Protein AF-A0A4S5C0P7-F1 (afdb_monomer_lite)

InterPro domains:
  IPR002525 Transposase IS110-like, N-terminal [PF01548] (2-71)
  IPR036291 NAD(P)-binding domain superfamily [SSF51735] (13-65)

Foldseek 3Di:
DVVVVVCVVPDAAEAEFEPCVPPCVVVCVVCVVVNHFYFHDYDPDPVVDVPPDDDPVVVRVVRVVCGVVVVRPHRRDD

Organism: Aeromonas veronii (NCBI:txid654)

Sequence (78 aa):
RLVTWANSFGCLKRAGVEGTGTYGAGLASVLRKHGIEVFEVNRPDRSKRRLQGKSDPTDAESAARSVLSGSANAIAKT

pLDDT: mean 75.63, std 12.85, range [48.41, 90.81]

Radius of gyration: 12.86 Å; chains: 1; bounding box: 34×25×32 Å

Structure (mmCIF, N/CA/C/O backbone):
data_AF-A0A4S5C0P7-F1
#
_entry.id   AF-A0A4S5C0P7-F1
#
loop_
_atom_site.group_PDB
_atom_site.id
_atom_site.type_symbol
_atom_site.label_atom_id
_atom_site.label_alt_id
_atom_site.label_comp_id
_atom_site.label_asym_id
_atom_site.label_entity_id
_atom_site.label_seq_id
_atom_site.pdbx_PDB_ins_code
_atom_site.Cartn_x
_atom_site.Cartn_y
_atom_site.Cartn_z
_atom_site.occupancy
_atom_site.B_iso_or_equiv
_atom_site.auth_seq_id
_atom_site.auth_comp_id
_atom_site.auth_asym_id
_atom_site.auth_atom_id
_atom_site.pdbx_PDB_model_num
ATOM 1 N N . ARG A 1 1 ? -9.760 11.228 -1.904 1.00 76.44 1 ARG A N 1
ATOM 2 C CA . ARG A 1 1 ? -10.178 10.818 -3.271 1.00 76.44 1 ARG A CA 1
ATOM 3 C C . ARG A 1 1 ? -9.738 9.388 -3.598 1.00 76.44 1 ARG A C 1
ATOM 5 O O . ARG A 1 1 ? -10.615 8.582 -3.855 1.00 76.44 1 ARG A O 1
ATOM 12 N N . LEU A 1 2 ? -8.446 9.038 -3.498 1.00 82.56 2 LEU A N 1
ATOM 13 C CA . LEU A 1 2 ? -7.974 7.663 -3.753 1.00 82.56 2 LEU A CA 1
ATOM 14 C C . LEU A 1 2 ? -8.557 6.619 -2.786 1.00 82.56 2 LEU A C 1
ATOM 16 O O . LEU A 1 2 ? -9.128 5.636 -3.232 1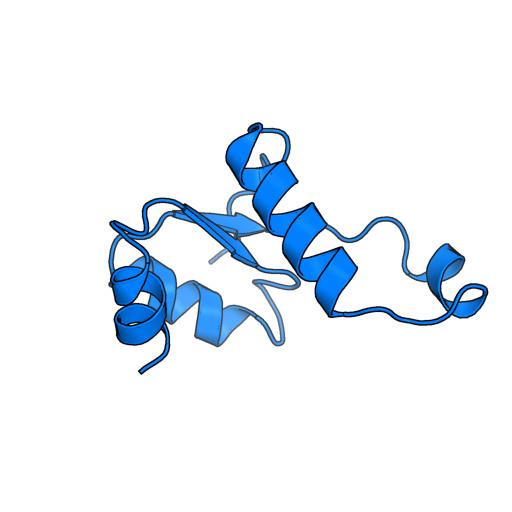.00 82.56 2 LEU A O 1
ATOM 20 N N . VAL A 1 3 ? -8.447 6.840 -1.473 1.00 83.12 3 VAL A N 1
ATOM 21 C CA . VAL A 1 3 ? -8.939 5.882 -0.463 1.00 83.12 3 VAL A CA 1
ATOM 22 C C . VAL A 1 3 ? -10.455 5.703 -0.550 1.00 83.12 3 VAL A C 1
ATOM 24 O O . VAL A 1 3 ? -10.955 4.595 -0.420 1.00 83.12 3 VAL A O 1
ATOM 27 N N . THR A 1 4 ? -11.190 6.779 -0.825 1.00 86.81 4 THR A N 1
ATOM 28 C CA . THR A 1 4 ? -12.642 6.741 -1.045 1.00 86.81 4 THR A CA 1
ATOM 29 C C . THR A 1 4 ? -13.008 5.898 -2.265 1.00 86.81 4 THR A C 1
ATOM 31 O O . THR A 1 4 ? -13.898 5.063 -2.176 1.00 86.81 4 THR A O 1
ATOM 34 N N . TRP A 1 5 ? -12.300 6.084 -3.384 1.00 89.88 5 TRP A N 1
ATOM 35 C CA . TRP A 1 5 ? -12.481 5.277 -4.592 1.00 89.88 5 TRP A CA 1
ATOM 36 C C . TRP A 1 5 ? -12.110 3.812 -4.352 1.00 89.88 5 TRP A C 1
ATOM 38 O O . TRP A 1 5 ? -12.876 2.925 -4.687 1.00 89.88 5 TRP A O 1
ATOM 48 N N . ALA A 1 6 ? -10.984 3.532 -3.698 1.00 85.94 6 ALA A N 1
ATOM 49 C CA . ALA A 1 6 ? -10.598 2.154 -3.416 1.00 85.94 6 ALA A CA 1
ATOM 50 C C . ALA A 1 6 ? -11.615 1.453 -2.497 1.00 85.94 6 ALA A C 1
ATOM 52 O O . ALA A 1 6 ? -11.932 0.286 -2.707 1.00 85.94 6 ALA A O 1
ATOM 53 N N . ASN A 1 7 ? -12.193 2.184 -1.536 1.00 86.69 7 ASN A N 1
ATOM 54 C CA . ASN A 1 7 ? -13.249 1.652 -0.678 1.00 86.69 7 ASN A CA 1
ATOM 55 C C . ASN A 1 7 ? -14.598 1.451 -1.391 1.00 86.69 7 ASN A C 1
ATOM 57 O O . ASN A 1 7 ? -15.441 0.722 -0.873 1.00 86.69 7 ASN A O 1
ATOM 61 N N . SER A 1 8 ? -14.827 2.028 -2.581 1.00 90.81 8 SER A N 1
ATOM 62 C CA . SER A 1 8 ? -16.042 1.715 -3.351 1.00 90.81 8 SER A CA 1
ATOM 63 C C . SER A 1 8 ? -16.031 0.292 -3.917 1.00 90.81 8 SER A C 1
ATOM 65 O O . SER A 1 8 ? -17.081 -0.208 -4.304 1.00 90.81 8 SER A O 1
ATOM 67 N N . PHE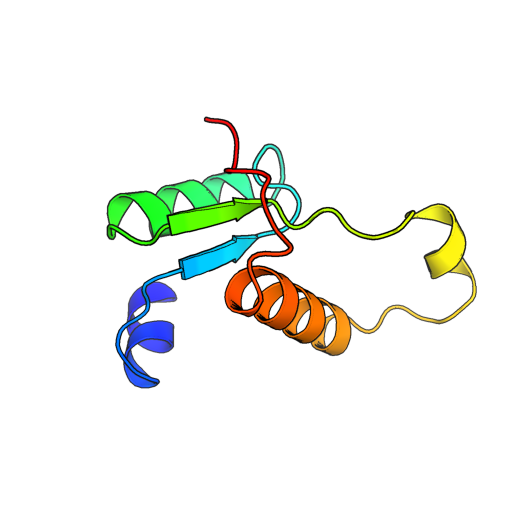 A 1 9 ? -14.868 -0.368 -3.951 1.00 85.06 9 PHE A N 1
ATOM 68 C CA . PHE A 1 9 ? -14.726 -1.774 -4.350 1.00 85.06 9 PHE A CA 1
ATOM 69 C C . PHE A 1 9 ? -14.771 -2.750 -3.162 1.00 85.06 9 PHE A C 1
ATOM 71 O O . PHE A 1 9 ? -14.626 -3.954 -3.357 1.00 85.06 9 PHE A O 1
ATOM 78 N N . GLY A 1 10 ? -14.966 -2.254 -1.935 1.00 86.62 10 GLY A N 1
ATOM 79 C CA . GLY A 1 10 ? -15.012 -3.058 -0.712 1.00 86.62 10 GLY A CA 1
ATOM 80 C C . GLY A 1 10 ? -14.140 -2.488 0.405 1.00 86.62 10 GLY A C 1
ATOM 81 O O . GLY A 1 10 ? -13.562 -1.416 0.282 1.00 86.62 10 GLY A O 1
ATOM 82 N N . CYS A 1 11 ? -14.025 -3.205 1.526 1.00 86.00 11 CYS A N 1
ATOM 83 C CA . CYS A 1 11 ? -13.203 -2.745 2.646 1.00 86.00 11 CYS A CA 1
ATOM 84 C C . CYS A 1 11 ? -11.711 -2.940 2.341 1.00 86.00 11 CYS A C 1
ATOM 86 O O . CYS A 1 11 ? -11.200 -4.063 2.372 1.00 86.00 11 CYS A O 1
ATOM 88 N N . LEU A 1 12 ? -11.002 -1.842 2.076 1.00 85.69 12 LEU A N 1
ATOM 89 C CA . LEU A 1 12 ? -9.566 -1.888 1.830 1.00 85.69 12 LEU A CA 1
ATOM 90 C C . LEU A 1 12 ? -8.818 -2.131 3.150 1.00 85.69 12 LEU A C 1
ATOM 92 O O . LEU A 1 12 ? -8.775 -1.260 4.013 1.00 85.69 12 LEU A O 1
ATOM 96 N N . LYS A 1 13 ? -8.228 -3.321 3.309 1.00 86.81 13 LYS A N 1
ATOM 97 C CA . LYS A 1 13 ? -7.440 -3.692 4.503 1.00 86.81 13 LYS A CA 1
ATOM 98 C C . LYS A 1 13 ? -5.933 -3.588 4.295 1.00 86.81 13 LYS A C 1
ATOM 100 O O . LYS A 1 13 ? -5.212 -3.203 5.208 1.00 86.81 13 LYS A O 1
ATOM 105 N N . ARG A 1 14 ? -5.461 -3.943 3.099 1.00 87.75 14 ARG A N 1
ATOM 106 C CA . ARG A 1 14 ? -4.037 -4.062 2.767 1.00 87.75 14 ARG A CA 1
ATOM 107 C C . ARG A 1 14 ? -3.776 -3.489 1.379 1.00 87.75 14 ARG A C 1
ATOM 109 O O . ARG A 1 14 ? -4.609 -3.652 0.489 1.00 87.75 14 ARG A O 1
ATOM 116 N N . ALA A 1 15 ? -2.630 -2.849 1.193 1.00 85.81 15 ALA A N 1
ATOM 117 C CA . ALA A 1 15 ? -2.212 -2.254 -0.068 1.00 85.81 15 ALA A CA 1
ATOM 118 C C . ALA A 1 15 ? -0.733 -2.539 -0.348 1.00 85.81 15 ALA A C 1
ATOM 120 O O . ALA A 1 15 ? 0.102 -2.505 0.555 1.00 85.81 15 ALA A O 1
ATOM 121 N N . GLY A 1 16 ? -0.418 -2.792 -1.616 1.00 86.94 16 GLY A N 1
ATOM 122 C CA . GLY A 1 16 ? 0.953 -2.894 -2.105 1.00 86.94 16 GLY A CA 1
ATOM 123 C C . GLY A 1 16 ? 1.378 -1.578 -2.729 1.00 86.94 16 GLY A C 1
ATOM 124 O O . GLY A 1 16 ? 0.698 -1.080 -3.624 1.00 86.94 16 GLY A O 1
ATOM 125 N N . VAL A 1 17 ? 2.485 -1.009 -2.262 1.00 84.38 17 VAL A N 1
ATOM 126 C CA . VAL A 1 17 ? 3.051 0.225 -2.809 1.00 84.38 17 VAL A CA 1
ATOM 127 C C . VAL A 1 17 ? 4.505 -0.029 -3.173 1.00 84.38 17 VAL A C 1
ATOM 129 O O . VAL A 1 17 ? 5.274 -0.583 -2.393 1.00 84.38 17 VAL A O 1
ATOM 132 N N . GLU A 1 18 ? 4.893 0.375 -4.373 1.00 82.69 18 GLU A N 1
ATOM 133 C CA . GLU A 1 18 ? 6.287 0.350 -4.797 1.00 82.69 18 GLU A CA 1
ATOM 134 C C . GLU A 1 18 ? 6.986 1.651 -4.389 1.00 82.69 18 GLU A C 1
ATOM 136 O O . GLU A 1 18 ? 6.430 2.742 -4.538 1.00 82.69 18 GLU A O 1
ATOM 141 N N . GLY A 1 19 ? 8.228 1.549 -3.907 1.00 76.69 19 GLY A N 1
ATOM 142 C CA . GLY A 1 19 ? 9.050 2.721 -3.613 1.00 76.69 19 GLY A CA 1
ATOM 143 C C . GLY A 1 19 ? 8.484 3.546 -2.463 1.00 76.69 19 GLY A C 1
ATOM 144 O O . GLY A 1 19 ? 8.400 4.774 -2.554 1.00 76.69 19 GLY A O 1
ATOM 145 N N . THR A 1 20 ? 8.101 2.878 -1.375 1.00 76.31 20 THR A N 1
ATOM 146 C CA . THR A 1 20 ? 7.457 3.500 -0.210 1.00 76.31 20 THR A CA 1
ATOM 147 C C . THR A 1 20 ? 8.345 4.499 0.526 1.00 76.31 20 THR A C 1
ATOM 149 O O . THR A 1 20 ? 7.820 5.314 1.268 1.00 76.31 20 THR A O 1
ATOM 152 N N . GLY A 1 21 ? 9.660 4.490 0.283 1.00 73.31 21 GLY A N 1
ATOM 153 C CA . GLY A 1 21 ? 10.602 5.510 0.765 1.00 73.31 21 GLY A CA 1
ATOM 154 C C . GLY A 1 21 ? 10.932 6.629 -0.236 1.00 73.31 21 GLY A C 1
ATOM 155 O O . GLY A 1 21 ? 11.788 7.457 0.046 1.00 73.31 21 GLY A O 1
ATOM 156 N N . THR A 1 22 ? 10.317 6.650 -1.426 1.00 75.25 22 THR A N 1
ATOM 157 C CA . THR A 1 22 ? 10.600 7.653 -2.475 1.00 75.25 22 THR A CA 1
ATOM 158 C C . THR A 1 22 ? 9.302 8.276 -3.002 1.00 75.25 22 THR A C 1
ATOM 160 O O . THR A 1 22 ? 8.557 8.884 -2.237 1.00 75.25 22 THR A O 1
ATOM 163 N N . TYR A 1 23 ? 8.975 8.106 -4.284 1.00 73.88 23 TYR A N 1
ATOM 164 C CA . TYR A 1 23 ? 7.743 8.622 -4.890 1.00 73.88 23 TYR A CA 1
ATOM 165 C C . TYR A 1 23 ? 6.469 8.046 -4.245 1.00 73.88 23 TYR A C 1
ATOM 167 O O . TYR A 1 23 ? 5.433 8.708 -4.232 1.00 73.88 23 TYR A O 1
ATOM 175 N N . GLY A 1 24 ? 6.540 6.840 -3.673 1.00 78.69 24 GLY A N 1
ATOM 176 C CA . GLY A 1 24 ? 5.423 6.185 -2.991 1.00 78.69 24 GLY A CA 1
ATOM 177 C C . GLY A 1 24 ? 5.202 6.631 -1.541 1.00 78.69 24 GLY A C 1
ATOM 178 O O . GLY A 1 24 ? 4.196 6.238 -0.952 1.00 78.69 24 GLY A O 1
ATOM 179 N N . ALA A 1 25 ? 6.083 7.450 -0.954 1.00 83.44 25 ALA A N 1
ATOM 180 C CA . ALA A 1 25 ? 6.037 7.779 0.477 1.00 83.44 25 ALA A CA 1
ATOM 181 C C . ALA A 1 25 ? 4.764 8.532 0.888 1.00 83.44 25 ALA A C 1
ATOM 183 O O . ALA A 1 25 ? 4.103 8.172 1.865 1.00 83.44 25 ALA A O 1
ATOM 184 N N . GLY A 1 26 ? 4.359 9.537 0.105 1.00 85.44 26 GLY A N 1
ATOM 185 C CA . GLY A 1 26 ? 3.123 10.280 0.365 1.00 85.44 26 GLY A CA 1
ATOM 186 C C . GLY A 1 26 ? 1.883 9.386 0.281 1.00 85.44 26 GLY A C 1
ATOM 187 O O . GLY A 1 26 ? 0.993 9.461 1.127 1.00 85.44 26 GLY A O 1
ATOM 188 N N . LEU A 1 27 ? 1.862 8.480 -0.699 1.00 86.00 27 LEU A N 1
ATOM 189 C CA . LEU A 1 27 ? 0.783 7.513 -0.877 1.00 86.00 27 LEU A CA 1
ATOM 190 C C . LEU A 1 27 ? 0.720 6.513 0.286 1.00 86.00 27 LEU A C 1
ATOM 192 O O . LEU A 1 27 ? -0.350 6.301 0.859 1.00 86.00 27 LEU A O 1
ATOM 196 N N . ALA A 1 28 ? 1.863 5.948 0.676 1.00 87.19 28 ALA A N 1
ATOM 197 C CA . ALA A 1 28 ? 1.969 5.035 1.808 1.00 87.19 28 ALA A CA 1
ATOM 198 C C . ALA A 1 28 ? 1.518 5.698 3.120 1.00 87.19 28 ALA A C 1
ATOM 200 O O . ALA A 1 28 ? 0.778 5.094 3.897 1.00 87.19 28 ALA A O 1
ATOM 201 N N . SE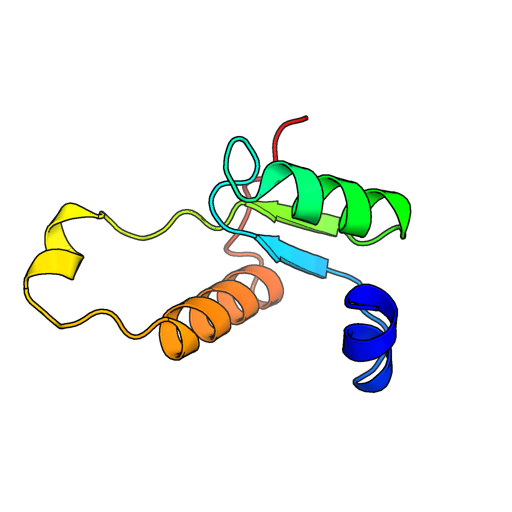R A 1 29 ? 1.896 6.962 3.340 1.00 87.25 29 SER A N 1
ATOM 202 C CA . SER A 1 29 ? 1.480 7.736 4.514 1.00 87.25 29 SER A CA 1
ATOM 203 C C . SER A 1 29 ? -0.037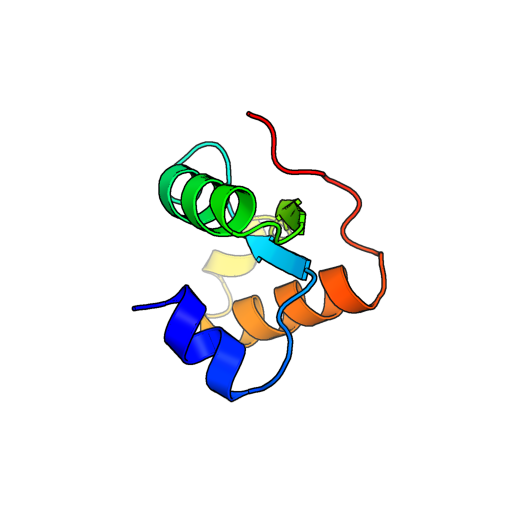 7.938 4.565 1.00 87.25 29 SER A C 1
ATOM 205 O O . SER A 1 29 ? -0.656 7.702 5.603 1.00 87.25 29 SER A O 1
ATOM 207 N N . VAL A 1 30 ? -0.664 8.318 3.445 1.00 89.00 30 VAL A N 1
ATOM 208 C CA . VAL A 1 30 ? -2.124 8.497 3.374 1.00 89.00 30 VAL A CA 1
ATOM 209 C C . VAL A 1 30 ? -2.852 7.184 3.653 1.00 89.00 30 VAL A C 1
ATOM 211 O O . VAL A 1 30 ? -3.774 7.165 4.463 1.00 89.00 30 VAL A O 1
ATOM 214 N N . LEU A 1 31 ? -2.428 6.080 3.035 1.00 88.06 31 LEU A N 1
ATOM 215 C CA . LEU A 1 31 ? -3.040 4.764 3.249 1.00 88.06 31 LEU A CA 1
ATOM 216 C C . LEU A 1 31 ? -2.942 4.334 4.722 1.00 88.06 31 LEU A C 1
ATOM 218 O O . LEU A 1 31 ? -3.947 3.952 5.322 1.00 88.06 31 LEU A O 1
ATOM 222 N N . ARG A 1 32 ? -1.772 4.513 5.344 1.00 86.12 32 ARG A N 1
ATOM 223 C CA . ARG A 1 32 ? -1.566 4.225 6.772 1.00 86.12 32 ARG A CA 1
ATOM 224 C C . ARG A 1 32 ? -2.426 5.070 7.695 1.00 86.12 32 ARG A C 1
ATOM 226 O O . ARG A 1 32 ? -2.996 4.533 8.639 1.00 86.12 32 ARG A O 1
ATOM 233 N N . LYS A 1 33 ? -2.566 6.371 7.421 1.00 89.12 33 LYS A N 1
ATOM 234 C CA . LYS A 1 33 ? -3.444 7.264 8.201 1.00 89.12 33 LYS A CA 1
ATOM 235 C C . LYS A 1 33 ? -4.906 6.814 8.186 1.00 89.12 33 LYS A C 1
ATOM 237 O O . LYS A 1 33 ? -5.641 7.122 9.115 1.00 89.12 33 LYS A O 1
ATOM 242 N N . HIS A 1 34 ? -5.314 6.070 7.161 1.00 88.12 34 HIS A N 1
ATOM 243 C CA . HIS A 1 34 ? -6.642 5.473 7.051 1.00 88.12 34 HIS A CA 1
ATOM 244 C C . HIS A 1 34 ? -6.734 4.042 7.616 1.00 88.12 34 HIS A C 1
ATOM 246 O O . HIS A 1 34 ? -7.748 3.380 7.412 1.00 88.12 34 HIS A O 1
ATOM 252 N N . GLY A 1 35 ? -5.709 3.561 8.329 1.00 87.19 35 GLY A N 1
ATOM 253 C CA . GLY A 1 35 ? -5.697 2.231 8.948 1.00 87.19 35 GLY A CA 1
ATOM 254 C C . GLY A 1 35 ? -5.480 1.081 7.961 1.00 87.19 35 GLY A C 1
ATOM 255 O O . GLY A 1 35 ? -5.802 -0.060 8.277 1.00 87.19 35 GLY A O 1
ATOM 256 N N . ILE A 1 36 ? -4.966 1.374 6.763 1.00 89.25 36 ILE A N 1
ATOM 257 C CA . ILE A 1 36 ? -4.657 0.369 5.743 1.00 89.25 36 ILE A CA 1
ATOM 258 C C . ILE A 1 36 ? -3.203 -0.063 5.918 1.00 89.25 36 ILE A C 1
ATOM 260 O O . ILE A 1 36 ? -2.293 0.772 5.946 1.00 89.25 36 ILE A O 1
ATOM 264 N N . GLU A 1 37 ? -2.970 -1.370 5.994 1.00 88.75 37 GLU A N 1
ATOM 265 C CA . GLU A 1 37 ? -1.617 -1.920 6.031 1.00 88.75 37 GLU A CA 1
ATOM 266 C C . GLU A 1 37 ? -0.943 -1.750 4.669 1.00 88.75 37 GLU A C 1
ATOM 268 O O . GLU A 1 37 ? -1.484 -2.146 3.635 1.00 88.75 37 GLU A O 1
ATOM 273 N N . VAL A 1 38 ? 0.251 -1.162 4.664 1.00 87.75 38 VAL A N 1
ATOM 274 C CA . VAL A 1 38 ? 1.015 -0.913 3.439 1.00 87.75 38 VAL A CA 1
ATOM 275 C C . VAL A 1 38 ? 2.251 -1.796 3.412 1.00 87.75 38 VAL A C 1
ATOM 277 O O . VAL A 1 38 ? 3.119 -1.691 4.286 1.00 87.75 38 VAL A O 1
ATOM 280 N N . PHE A 1 39 ? 2.334 -2.606 2.364 1.00 85.69 39 PHE A N 1
ATOM 281 C CA . PHE A 1 39 ? 3.465 -3.464 2.057 1.00 85.69 39 PHE A CA 1
ATOM 282 C C . PHE A 1 39 ? 4.279 -2.847 0.927 1.00 85.69 39 PHE A C 1
ATOM 284 O O . PHE A 1 39 ? 3.737 -2.436 -0.103 1.00 85.69 39 PHE A O 1
ATOM 291 N N . GLU A 1 40 ? 5.586 -2.785 1.129 1.00 82.44 40 GLU A N 1
ATOM 292 C CA . GLU A 1 40 ? 6.535 -2.433 0.095 1.00 82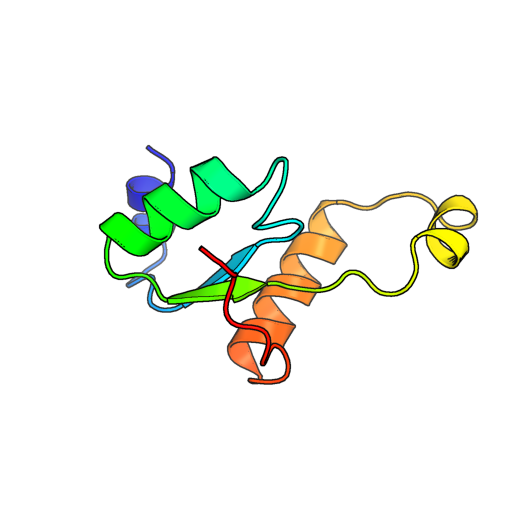.44 40 GLU A CA 1
ATOM 293 C C . GLU A 1 40 ? 6.668 -3.607 -0.869 1.00 82.44 40 GLU A C 1
ATOM 295 O O . GLU A 1 40 ? 7.117 -4.700 -0.515 1.00 82.44 40 GLU A O 1
ATOM 300 N N . VAL A 1 41 ? 6.241 -3.390 -2.108 1.00 79.25 41 VAL A N 1
ATOM 301 C CA . VAL A 1 41 ? 6.353 -4.411 -3.143 1.00 79.25 41 VAL A CA 1
ATOM 302 C C . VAL A 1 41 ? 7.622 -4.131 -3.923 1.00 79.25 41 VAL A C 1
ATOM 304 O O . VAL A 1 41 ? 7.714 -3.157 -4.669 1.00 79.25 41 VAL A O 1
ATOM 307 N N . ASN A 1 42 ? 8.628 -4.976 -3.713 1.00 67.94 42 ASN A N 1
ATOM 308 C CA . ASN A 1 42 ? 9.894 -4.852 -4.413 1.00 67.94 42 ASN A CA 1
ATOM 309 C C . ASN A 1 42 ? 9.701 -5.313 -5.864 1.00 67.94 42 ASN A C 1
ATOM 311 O O . ASN A 1 42 ? 9.259 -6.439 -6.112 1.00 67.94 42 ASN A O 1
ATOM 315 N N . ARG A 1 43 ? 10.000 -4.447 -6.837 1.00 58.81 43 ARG A N 1
ATOM 316 C CA . ARG A 1 43 ? 9.973 -4.853 -8.244 1.00 58.81 43 ARG A CA 1
ATOM 317 C C . ARG A 1 43 ? 11.086 -5.876 -8.481 1.00 58.81 43 ARG A C 1
ATOM 319 O O . ARG A 1 43 ? 12.227 -5.607 -8.106 1.00 58.81 43 ARG A O 1
ATOM 326 N N . PRO A 1 44 ? 10.816 -7.000 -9.169 1.00 52.50 44 PRO A N 1
ATOM 327 C CA . PRO A 1 44 ? 11.897 -7.819 -9.683 1.00 52.50 44 PRO A CA 1
ATOM 328 C C . PRO A 1 44 ? 12.716 -6.967 -10.662 1.00 52.50 44 PRO A C 1
ATOM 330 O O . PRO A 1 44 ? 12.171 -6.363 -11.589 1.00 52.50 44 PRO A O 1
ATOM 333 N N . ASP A 1 45 ? 14.004 -6.876 -10.343 1.00 53.03 45 ASP A N 1
ATOM 334 C CA . ASP A 1 45 ? 15.141 -6.322 -11.076 1.00 53.03 45 ASP A CA 1
ATOM 335 C C . ASP A 1 45 ? 14.823 -5.365 -12.247 1.00 53.03 45 ASP A C 1
ATOM 337 O O . ASP A 1 45 ? 14.433 -5.764 -13.352 1.00 53.03 45 ASP A O 1
ATOM 341 N N . ARG A 1 46 ? 15.086 -4.070 -12.017 1.00 51.97 46 ARG A N 1
ATOM 342 C CA . ARG A 1 46 ? 14.975 -2.975 -13.001 1.00 51.97 46 ARG A CA 1
ATOM 343 C C . ARG A 1 46 ? 15.708 -3.286 -14.317 1.00 51.97 46 ARG A C 1
ATOM 345 O O . ARG A 1 46 ? 15.306 -2.791 -15.370 1.00 51.97 46 ARG A O 1
ATOM 352 N N . SER A 1 47 ? 16.747 -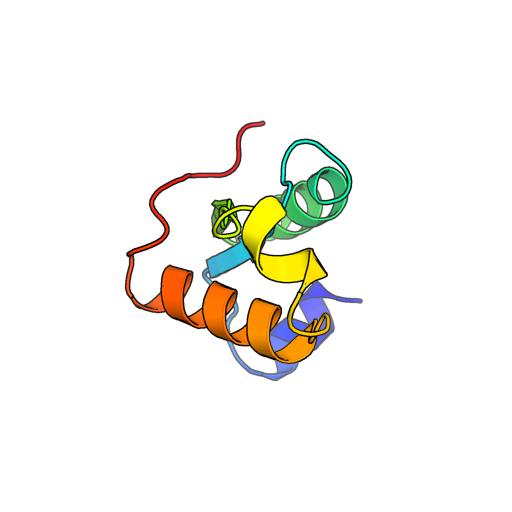4.118 -14.254 1.00 48.44 47 SER A N 1
ATOM 353 C CA . SER A 1 47 ? 17.631 -4.480 -15.366 1.00 48.44 47 SER A CA 1
ATOM 354 C C . SER A 1 47 ? 16.945 -5.373 -16.407 1.00 48.44 47 SER A C 1
ATOM 356 O O . SER A 1 47 ? 17.164 -5.194 -17.603 1.00 48.44 47 SER A O 1
ATOM 358 N N . LYS A 1 48 ? 16.050 -6.281 -15.986 1.00 48.41 48 LYS A N 1
ATOM 359 C CA . LYS A 1 48 ? 15.333 -7.200 -16.897 1.00 48.41 48 LYS A CA 1
ATOM 360 C C . LYS A 1 48 ? 14.170 -6.530 -17.646 1.00 48.41 48 LYS A C 1
ATOM 362 O O . LYS A 1 48 ? 13.781 -6.983 -18.717 1.00 48.41 48 LYS A O 1
ATOM 367 N N . ARG A 1 49 ? 13.649 -5.413 -17.123 1.00 49.50 49 ARG A N 1
ATOM 368 C CA . ARG A 1 49 ? 12.479 -4.681 -17.654 1.00 49.50 49 ARG A CA 1
ATOM 369 C C . ARG A 1 49 ? 12.750 -3.790 -18.858 1.00 49.50 49 ARG A C 1
ATOM 371 O O . ARG A 1 49 ? 11.820 -3.505 -19.608 1.00 49.50 49 ARG A O 1
ATOM 378 N N . ARG A 1 50 ? 13.990 -3.332 -19.063 1.00 50.62 50 ARG A N 1
ATOM 379 C CA . ARG A 1 50 ? 14.307 -2.452 -20.204 1.00 50.62 50 ARG A CA 1
ATOM 380 C C . ARG A 1 50 ? 14.158 -3.167 -21.553 1.00 50.62 50 ARG A C 1
ATOM 382 O O . ARG A 1 50 ? 14.036 -2.497 -22.569 1.00 50.62 50 ARG A O 1
ATOM 389 N N . LEU A 1 51 ? 14.132 -4.503 -21.551 1.00 51.88 51 LEU A N 1
ATOM 390 C CA . LEU A 1 51 ? 14.073 -5.326 -22.758 1.00 51.88 51 LEU A CA 1
ATOM 391 C C . LEU A 1 51 ? 12.653 -5.708 -23.218 1.00 51.88 51 LEU A C 1
ATOM 393 O O . LEU A 1 51 ? 12.502 -6.072 -24.376 1.00 51.88 51 LEU A O 1
ATOM 397 N N . GLN A 1 52 ? 11.629 -5.664 -22.352 1.00 52.59 52 GLN A N 1
ATOM 398 C CA . GLN A 1 52 ? 10.318 -6.289 -22.642 1.00 52.59 52 GLN A CA 1
ATOM 399 C C . GLN A 1 52 ? 9.119 -5.333 -22.729 1.00 52.59 52 GLN A C 1
ATOM 401 O O . GLN A 1 52 ? 8.013 -5.775 -23.021 1.00 52.59 52 GLN A O 1
ATOM 406 N N . GLY A 1 53 ? 9.317 -4.028 -22.544 1.00 52.72 53 GLY A N 1
ATOM 407 C CA . GLY A 1 53 ? 8.215 -3.067 -22.567 1.00 52.72 53 GLY A CA 1
ATOM 408 C C . GLY A 1 53 ? 7.515 -2.979 -21.210 1.00 52.72 53 GLY A C 1
ATOM 409 O O . GLY A 1 53 ? 7.153 -3.966 -20.574 1.00 52.72 53 GLY A O 1
ATOM 410 N N . LYS A 1 54 ? 7.382 -1.751 -20.713 1.00 61.81 54 LYS A N 1
ATOM 411 C CA . LYS A 1 54 ? 6.821 -1.444 -19.397 1.00 61.81 54 LYS A CA 1
ATOM 412 C C . LYS A 1 54 ? 5.294 -1.527 -19.468 1.00 61.81 54 LYS A C 1
ATOM 414 O O . LYS A 1 54 ? 4.686 -0.700 -20.135 1.00 61.81 54 LYS A O 1
ATOM 419 N N . SER A 1 55 ? 4.687 -2.485 -18.768 1.00 63.12 55 SER A N 1
ATOM 420 C CA . SER A 1 55 ? 3.231 -2.536 -18.567 1.00 63.12 55 SER A CA 1
ATOM 421 C C . SER A 1 55 ? 2.903 -2.254 -17.105 1.00 63.12 55 SER A C 1
ATOM 423 O O . SER A 1 55 ? 2.844 -3.160 -16.276 1.00 63.12 55 SER A O 1
ATOM 425 N N . ASP A 1 56 ? 2.691 -0.973 -16.793 1.00 71.00 56 ASP A N 1
ATOM 426 C CA . ASP A 1 56 ? 2.333 -0.511 -15.446 1.00 71.00 56 ASP A CA 1
ATOM 427 C C . ASP A 1 56 ? 1.061 -1.189 -14.861 1.00 71.00 56 ASP A C 1
ATOM 429 O O . ASP A 1 56 ? 1.043 -1.437 -13.654 1.00 71.00 56 ASP A O 1
ATOM 433 N N . PRO A 1 57 ? 0.030 -1.579 -15.649 1.00 74.00 57 PRO A N 1
ATOM 434 C CA . PRO A 1 57 ? -1.126 -2.311 -15.113 1.00 74.00 57 PRO A CA 1
ATOM 435 C C . PRO A 1 57 ? -0.789 -3.718 -14.602 1.00 74.00 57 PRO A C 1
ATOM 437 O O . PRO A 1 57 ? -1.228 -4.108 -13.521 1.00 74.00 57 PRO A O 1
ATOM 440 N N . THR A 1 58 ? 0.017 -4.474 -15.352 1.00 75.31 58 THR A N 1
ATOM 441 C CA . THR A 1 58 ? 0.417 -5.842 -14.984 1.00 75.31 58 THR A CA 1
ATOM 442 C C . THR A 1 58 ? 1.269 -5.843 -13.718 1.00 75.31 58 THR A C 1
ATOM 444 O O . THR A 1 58 ? 1.130 -6.722 -12.868 1.00 75.31 58 THR A O 1
ATOM 447 N N . ASP A 1 59 ? 2.109 -4.819 -13.552 1.00 72.62 59 ASP A N 1
ATOM 448 C CA . ASP A 1 59 ? 2.876 -4.621 -12.323 1.00 72.62 59 ASP A CA 1
ATOM 449 C C . ASP A 1 59 ? 1.978 -4.372 -11.114 1.00 72.62 59 ASP A C 1
ATOM 451 O O . ASP A 1 59 ? 2.197 -4.961 -10.055 1.00 72.62 59 ASP A O 1
ATOM 455 N N . ALA A 1 60 ? 0.973 -3.505 -11.267 1.00 76.38 60 ALA A N 1
ATOM 456 C CA . ALA A 1 60 ? 0.042 -3.176 -10.196 1.00 76.38 60 ALA A CA 1
ATOM 457 C C . ALA A 1 60 ? -0.768 -4.407 -9.761 1.00 76.38 60 ALA A C 1
ATOM 459 O O . ALA A 1 60 ? -0.935 -4.651 -8.564 1.00 76.38 60 ALA A O 1
ATOM 460 N N . GLU A 1 61 ? -1.212 -5.226 -10.718 1.00 82.50 61 GLU A N 1
ATOM 461 C CA . GLU A 1 61 ? -1.900 -6.483 -10.423 1.00 82.50 61 GLU A CA 1
ATOM 462 C C . GLU A 1 61 ? -0.975 -7.478 -9.710 1.00 82.50 61 GLU A C 1
ATOM 464 O O . GLU A 1 61 ? -1.344 -8.036 -8.674 1.00 82.50 61 GLU A O 1
ATOM 469 N N . SER A 1 62 ? 0.245 -7.676 -10.222 1.00 78.12 62 SER A N 1
ATOM 470 C CA . SER A 1 62 ? 1.223 -8.563 -9.587 1.00 78.12 62 SER A CA 1
ATOM 471 C C . SER A 1 62 ? 1.541 -8.110 -8.162 1.00 78.12 62 SER A C 1
ATOM 473 O O . SER A 1 62 ? 1.676 -8.948 -7.272 1.00 78.12 62 SER A O 1
ATOM 475 N N . ALA A 1 63 ? 1.619 -6.801 -7.922 1.00 77.50 63 ALA A N 1
ATOM 476 C CA . ALA A 1 63 ? 1.825 -6.236 -6.598 1.00 77.50 63 ALA A CA 1
ATOM 477 C C . ALA A 1 63 ? 0.649 -6.521 -5.655 1.00 77.50 63 ALA A C 1
ATOM 479 O O . ALA A 1 63 ? 0.862 -6.975 -4.529 1.00 77.50 63 ALA A O 1
ATOM 480 N N . ALA A 1 64 ? -0.588 -6.338 -6.123 1.00 82.69 64 ALA A N 1
ATOM 481 C CA . ALA A 1 64 ? -1.782 -6.679 -5.355 1.00 82.69 64 ALA A CA 1
ATOM 482 C C . ALA A 1 64 ? -1.832 -8.180 -5.011 1.00 82.69 64 ALA A C 1
ATOM 484 O O . ALA A 1 64 ? -2.090 -8.540 -3.861 1.00 82.69 64 ALA A O 1
ATOM 485 N N . ARG A 1 65 ? -1.510 -9.063 -5.967 1.00 82.69 65 ARG A N 1
ATOM 486 C CA . ARG A 1 65 ? -1.442 -10.519 -5.743 1.00 82.69 65 ARG A CA 1
ATOM 487 C C . ARG A 1 65 ? -0.361 -10.907 -4.729 1.00 82.69 65 ARG A C 1
ATOM 489 O O . ARG A 1 65 ? -0.602 -11.774 -3.888 1.00 82.69 65 ARG A O 1
ATOM 496 N N . SER A 1 66 ? 0.801 -10.257 -4.749 1.00 80.50 66 SER A N 1
ATOM 497 C CA . SER A 1 66 ? 1.865 -10.491 -3.759 1.00 80.50 66 SER A CA 1
ATOM 498 C C . SER A 1 66 ? 1.444 -10.104 -2.340 1.00 80.50 66 SER A C 1
ATOM 500 O O . SER A 1 66 ? 1.791 -10.802 -1.390 1.00 80.50 66 SER A O 1
ATOM 502 N N . VAL A 1 67 ? 0.656 -9.036 -2.188 1.00 82.50 67 VAL A N 1
ATOM 503 C CA . VAL A 1 67 ? 0.084 -8.639 -0.891 1.00 82.50 67 VAL A CA 1
ATOM 504 C C . VAL A 1 67 ? -1.005 -9.607 -0.435 1.00 82.50 67 VAL A C 1
ATOM 506 O O . VAL A 1 67 ? -1.029 -10.001 0.729 1.00 82.50 67 VAL A O 1
ATOM 509 N N . LEU A 1 68 ? -1.889 -10.035 -1.340 1.00 81.88 68 LEU A N 1
ATOM 510 C CA . LEU A 1 68 ? -2.949 -10.994 -1.013 1.00 81.88 68 LEU A CA 1
ATOM 511 C C . LEU A 1 68 ? -2.398 -12.370 -0.620 1.00 81.88 68 LEU A C 1
ATOM 513 O O . LEU A 1 68 ? -2.902 -12.973 0.323 1.00 81.88 68 LEU A O 1
ATOM 517 N N . SER A 1 69 ? -1.360 -12.841 -1.314 1.00 80.56 69 SER A N 1
ATOM 518 C CA . SER A 1 69 ? -0.702 -14.126 -1.038 1.00 80.56 69 SER A CA 1
ATOM 519 C C . SER A 1 69 ? 0.213 -14.110 0.191 1.00 80.56 69 SER A C 1
ATOM 521 O O . SER A 1 69 ? 0.718 -15.161 0.568 1.00 80.56 69 SER A O 1
ATOM 523 N N . GLY A 1 70 ? 0.461 -12.944 0.804 1.00 74.88 70 GLY A N 1
ATOM 524 C CA . GLY A 1 70 ? 1.418 -12.807 1.910 1.00 74.88 70 GLY A CA 1
ATOM 525 C C . GLY A 1 70 ? 2.885 -12.959 1.488 1.00 74.88 70 GLY A C 1
ATOM 526 O O . GLY A 1 70 ? 3.765 -13.053 2.334 1.00 74.88 70 GLY A O 1
ATOM 527 N N . SER A 1 71 ? 3.171 -12.972 0.183 1.00 72.56 71 SER A N 1
ATOM 528 C CA . SER A 1 71 ? 4.544 -13.030 -0.338 1.00 72.56 71 SER A CA 1
ATOM 529 C C . SER A 1 71 ? 5.281 -11.699 -0.145 1.00 72.56 71 SER A C 1
ATOM 531 O O . SER A 1 71 ? 6.506 -11.660 -0.024 1.00 72.56 71 SER A O 1
ATOM 533 N N . ALA A 1 72 ? 4.539 -10.587 -0.111 1.00 67.94 72 ALA A N 1
ATOM 534 C CA . ALA A 1 72 ? 5.073 -9.277 0.233 1.00 67.94 72 ALA A CA 1
ATOM 535 C C . ALA A 1 72 ? 5.194 -9.145 1.761 1.00 67.94 72 ALA A C 1
ATOM 537 O O . ALA A 1 72 ? 4.240 -8.773 2.433 1.00 67.94 72 ALA A O 1
ATOM 538 N N . ASN A 1 73 ? 6.379 -9.440 2.299 1.00 63.62 73 ASN A N 1
ATOM 539 C CA . ASN A 1 73 ? 6.670 -9.345 3.739 1.00 63.62 73 ASN A CA 1
ATOM 540 C C . ASN A 1 73 ? 7.358 -8.036 4.149 1.00 63.62 73 ASN A C 1
ATOM 542 O O . ASN A 1 73 ? 7.560 -7.781 5.336 1.00 63.62 73 ASN A O 1
ATOM 546 N N . ALA A 1 74 ? 7.748 -7.200 3.185 1.00 64.75 74 ALA A N 1
ATOM 547 C CA . ALA A 1 74 ? 8.371 -5.923 3.487 1.00 64.75 74 ALA A CA 1
ATOM 548 C C . ALA A 1 74 ? 7.286 -4.932 3.918 1.00 64.75 74 ALA A C 1
ATOM 550 O O . ALA A 1 74 ? 6.501 -4.451 3.106 1.00 64.75 74 ALA A O 1
ATOM 551 N N . ILE A 1 75 ? 7.214 -4.637 5.211 1.00 63.28 75 ILE A N 1
ATOM 552 C CA . ILE A 1 75 ? 6.384 -3.545 5.715 1.00 63.28 75 ILE A CA 1
ATOM 553 C C . ILE A 1 75 ? 7.091 -2.246 5.335 1.00 63.28 75 ILE A C 1
ATOM 555 O O . ILE A 1 75 ? 8.271 -2.076 5.643 1.00 63.28 75 ILE A O 1
ATOM 559 N N . ALA A 1 76 ? 6.377 -1.335 4.671 1.00 61.41 76 ALA A N 1
ATOM 560 C CA . ALA A 1 76 ? 6.951 -0.075 4.211 1.00 61.41 76 ALA A CA 1
ATOM 561 C C . ALA A 1 76 ? 7.683 0.661 5.353 1.00 61.41 76 ALA A C 1
ATOM 563 O O . ALA A 1 76 ? 7.114 0.876 6.425 1.00 61.41 76 ALA A O 1
ATOM 564 N N . LYS A 1 77 ? 8.945 1.052 5.179 1.00 56.50 77 LYS A N 1
ATOM 565 C CA . LYS A 1 77 ? 9.631 1.822 6.231 1.00 56.50 77 LYS A CA 1
ATOM 566 C C . LYS A 1 77 ? 9.069 3.243 6.337 1.00 56.50 77 LYS A C 1
ATOM 568 O O . LYS A 1 77 ? 8.554 3.779 5.358 1.00 56.50 77 LYS A O 1
ATOM 573 N N . THR A 1 78 ? 9.082 3.764 7.562 1.00 48.75 78 THR A N 1
ATOM 574 C CA . THR A 1 78 ? 8.627 5.110 7.938 1.00 48.75 78 THR A CA 1
ATOM 575 C C . THR A 1 78 ? 9.543 6.183 7.375 1.00 48.75 78 THR A C 1
ATOM 577 O O . THR A 1 78 ? 10.773 5.954 7.402 1.00 48.75 78 THR A O 1
#

Secondary structure (DSSP, 8-state):
-HHHHHHTTS---EEEES-TTTTTHHHHHHHHHTT-EEEE-PPS-HHHHTTT---HHHHHHHHHHHHHTT----BPP-